Protein 2XJY (pdb70)

Sequence (166 aa):
SLLTCGGCQQNIGDRYFLKAIDQYWHEDCLSCDLCGCRLGEVGRRLYYKLGRKLCRRDYLRLFGQDGLCASCDKRIRAYEMTMRVKDKVYHLECFKCAACQKHFCVGDRYLLINSDIVCEQDIYEWTKINGVPDVMVVGEPTLMGGEFGDEDERLITRLENTQFDA

Solvent-accessible surface area: 11058 Å² total; per-residue (Å²): 160,146,57,83,1,25,47,52,142,122,93,9,56,73,97,106,14,5,68,2,38,144,64,63,5,30,90,82,32,0,28,5,54,78,63,47,37,116,0,11,90,107,80,99,106,1,0,71,77,146,50,94,38,0,12,55,116,5,7,1,117,72,51,18,109,78,18,104,2,32,69,50,102,139,193,0,111,1,60,54,87,0,18,127,3,163,152,91,22,3,31,79,128,27,7,66,0,36,49,65,94,117,87,29,86,92,48,46,116,11,31,46,45,120,38,48,5,0,8,72,152,32,37,164,122,41,75,163,134,94,69,105,84,117,32,45,91,5,32,133,43,65,38,23,5,37,152,76,6,106,159,26,64,95,157,29,63,166,60,102,29,143,157,90,124,144

GO terms:
  GO:0042802 identical protein binding (F, IPI)
  GO:0005515 protein binding (F, IPI)
  GO:0005654 nucleoplasm (C, TAS)
  GO:0003713 transcription coactivator activity (F, IDA)
  GO:0045944 positive regulation of transcription by RNA polymerase II (P, IDA)
  GO:0005667 transcription regulator complex (C, IDA)
  GO:0061629 RNA polymerase II-specific DNA-binding transcription factor binding (F, IPI)
  GO:0001221 transcription coregulator binding (F, IPI)
  GO:0043425 bHLH transcription factor binding (F, IPI)

CATH classification: 2.10.110.10 (+1 more: 2.10.110.10)

Structure (mmCIF, N/CA/C/O backbone):
data_2XJY
#
_entry.id   2XJY
#
_cell.length_a   25.140
_cell.length_b   54.360
_cell.length_c   61.800
_cell.angle_alpha   90.00
_cell.angle_beta   95.45
_cell.angle_gamma   90.00
#
_symmetry.space_group_name_H-M   'P 1 21 1'
#
loop_
_entity.id
_entity.type
_entity.pdbx_description
1 polymer RHOMBOTIN-2
2 polymer 'LIM DOMAIN-BINDING PROTEIN 1'
3 non-polymer 'ZINC ION'
4 water water
#
loop_
_atom_site.group_PDB
_atom_site.id
_atom_site.type_symbol
_atom_site.label_atom_id
_atom_site.label_alt_id
_atom_site.label_comp_id
_atom_site.label_asym_id
_atom_site.label_entity_id
_atom_site.label_seq_id
_atom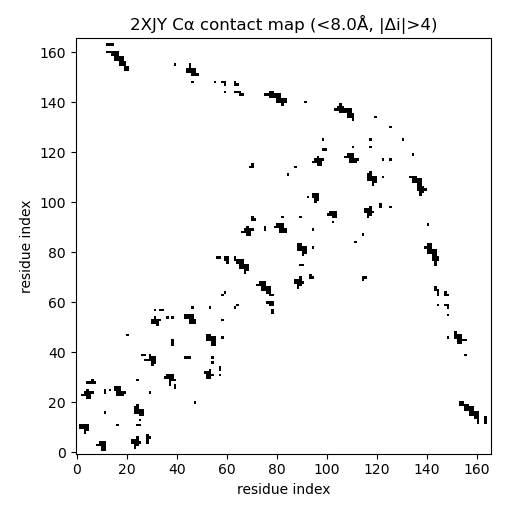_site.pdbx_PDB_ins_code
_atom_site.Cartn_x
_atom_site.Cartn_y
_atom_site.Cartn_z
_atom_site.occupancy
_atom_site.B_iso_or_equiv
_atom_site.auth_seq_id
_atom_site.auth_comp_id
_atom_site.auth_asym_id
_atom_site.auth_atom_id
_atom_site.pdbx_PDB_model_num
ATOM 1 N N . SER A 1 1 ? -6.872 25.676 5.404 1.00 91.39 26 SER A N 1
ATOM 2 C CA . SER A 1 1 ? -7.500 24.793 4.423 1.00 92.61 26 SER A CA 1
ATOM 3 C C . SER A 1 1 ? -6.514 23.739 3.879 1.00 94.69 26 SER A C 1
ATOM 4 O O . SER A 1 1 ? -6.848 22.552 3.843 1.00 94.19 26 SER A O 1
ATOM 7 N N . LEU A 1 2 ? -5.310 24.182 3.460 1.00 90.05 27 LEU A N 1
ATOM 8 C CA . LEU A 1 2 ? -4.239 23.340 2.914 1.00 89.07 27 LEU A CA 1
ATOM 9 C C . LEU A 1 2 ? -3.436 22.709 4.045 1.00 89.59 27 LEU A C 1
ATOM 10 O O . LEU A 1 2 ? -3.207 23.357 5.071 1.00 88.16 27 LEU A O 1
ATOM 15 N N . LEU A 1 3 ? -3.014 21.446 3.865 1.00 84.47 28 LEU A N 1
ATOM 16 C CA . LEU A 1 3 ? -2.274 20.724 4.899 1.00 81.94 28 LEU A CA 1
ATOM 17 C C . LEU A 1 3 ? -0.834 20.386 4.512 1.00 84.22 28 LEU A C 1
ATOM 18 O O . LEU A 1 3 ? -0.554 20.071 3.352 1.00 84.68 28 LEU A O 1
ATOM 23 N N . THR A 1 4 ? 0.078 20.465 5.499 1.00 78.52 29 THR A N 1
ATOM 24 C CA . THR A 1 4 ? 1.509 20.207 5.324 1.00 77.42 29 THR A CA 1
ATOM 25 C C . THR A 1 4 ? 1.957 18.835 5.820 1.00 78.09 29 THR A C 1
ATOM 26 O O . THR A 1 4 ? 1.618 18.422 6.934 1.00 75.56 29 THR A O 1
ATOM 30 N N . CYS A 1 5 ? 2.744 18.143 4.986 1.00 74.59 30 CYS A N 1
ATOM 31 C CA . CYS A 1 5 ? 3.316 16.839 5.301 1.00 73.08 30 CYS A CA 1
ATOM 32 C C . CYS A 1 5 ? 4.472 16.999 6.289 1.00 74.51 30 CYS A C 1
ATOM 33 O O . CYS A 1 5 ? 5.313 17.881 6.109 1.00 74.95 30 CYS A O 1
ATOM 36 N N . GLY A 1 6 ? 4.501 16.149 7.312 1.00 68.87 31 GLY A N 1
ATOM 37 C CA . GLY A 1 6 ? 5.530 16.175 8.349 1.00 67.66 31 GLY A CA 1
ATOM 38 C C . GLY A 1 6 ? 6.764 15.333 8.076 1.00 70.94 31 GLY A C 1
ATOM 39 O O . GLY A 1 6 ? 7.566 15.108 8.986 1.00 69.04 31 GLY A O 1
ATOM 40 N N . GLY A 1 7 ? 6.913 14.871 6.834 1.00 68.88 32 GLY A N 1
ATOM 41 C CA . GLY A 1 7 ? 8.032 14.037 6.412 1.00 69.41 32 GLY A CA 1
ATOM 42 C C . GLY A 1 7 ? 8.801 14.540 5.206 1.00 76.79 32 GLY A C 1
ATOM 43 O O . GLY A 1 7 ? 9.959 14.152 5.008 1.00 77.26 32 GLY A O 1
ATOM 44 N N . CYS A 1 8 ? 8.158 15.384 4.376 1.00 75.17 33 CYS A N 1
ATOM 45 C CA . CYS A 1 8 ? 8.759 15.952 3.167 1.00 77.15 33 CYS A CA 1
ATOM 46 C C . CYS A 1 8 ? 8.652 17.478 3.147 1.00 82.42 33 CYS A C 1
ATOM 47 O O . CYS A 1 8 ? 9.279 18.122 2.305 1.00 84.12 33 CYS A O 1
ATOM 50 N N . GLN A 1 9 ? 7.838 18.049 4.060 1.00 77.76 34 GLN A N 1
ATOM 51 C CA . GLN A 1 9 ? 7.593 19.491 4.213 1.00 77.82 34 GLN A CA 1
ATOM 52 C C . GLN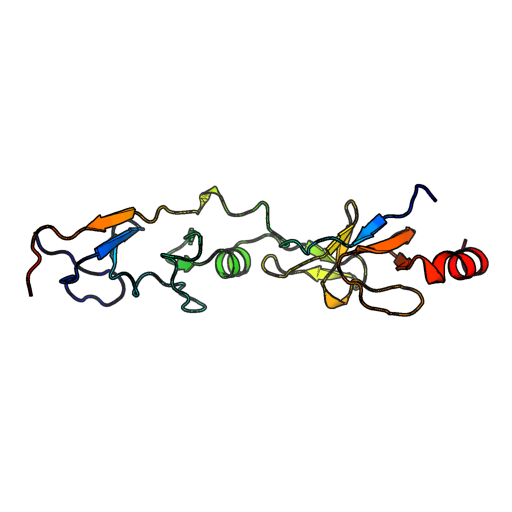 A 1 9 ? 6.886 20.161 3.006 1.00 82.94 34 GLN A C 1
ATOM 53 O O . GLN A 1 9 ? 6.861 21.394 2.906 1.00 83.13 34 GLN A O 1
ATOM 59 N N . GLN A 1 10 ? 6.269 19.343 2.125 1.00 79.82 35 GLN A N 1
ATOM 60 C CA . GLN A 1 10 ? 5.527 19.804 0.944 1.00 81.34 35 GLN A CA 1
ATOM 61 C C . GLN A 1 10 ? 4.012 19.704 1.173 1.00 84.59 35 GLN A C 1
ATOM 62 O O . GLN A 1 10 ? 3.557 18.831 1.924 1.00 83.09 35 GLN A O 1
ATOM 68 N N . ASN A 1 11 ? 3.237 20.593 0.514 1.00 81.74 36 ASN A N 1
ATOM 69 C CA . ASN A 1 11 ? 1.773 20.638 0.606 1.00 81.45 36 ASN A CA 1
ATOM 70 C C . ASN A 1 11 ? 1.121 19.410 -0.023 1.00 84.20 36 ASN A C 1
ATOM 71 O O . ASN A 1 11 ? 1.524 18.979 -1.107 1.00 85.19 36 ASN A O 1
ATOM 76 N N . ILE A 1 12 ? 0.115 18.849 0.670 1.00 78.66 37 ILE A N 1
ATOM 77 C CA . ILE A 1 12 ? -0.619 17.672 0.207 1.00 78.91 37 ILE A CA 1
ATOM 78 C C . ILE A 1 12 ? -1.691 18.082 -0.806 1.00 84.44 37 ILE A C 1
ATOM 79 O O . ILE A 1 12 ? -2.633 18.806 -0.470 1.00 83.98 37 ILE A O 1
ATOM 84 N N . GLY A 1 13 ? -1.508 17.621 -2.037 1.00 82.73 38 GLY A N 1
ATOM 85 C CA . GLY A 1 13 ? -2.419 17.865 -3.147 1.00 85.52 38 GLY A CA 1
ATOM 86 C C . GLY A 1 13 ? -3.019 16.589 -3.703 1.00 90.78 38 GLY A C 1
ATOM 87 O O . GLY A 1 13 ? -3.822 16.644 -4.636 1.00 93.58 38 GLY A O 1
ATOM 88 N N . ASP A 1 14 ? -2.638 15.430 -3.123 1.00 85.19 39 ASP A N 1
ATOM 89 C CA . ASP A 1 14 ? -3.102 14.099 -3.523 1.00 86.22 39 ASP A CA 1
ATOM 90 C C . ASP A 1 14 ? -4.568 13.843 -3.155 1.00 90.16 39 ASP A C 1
ATOM 91 O O . ASP A 1 14 ? -5.175 14.636 -2.430 1.00 88.81 39 ASP A O 1
ATOM 96 N N . ARG A 1 15 ? -5.126 12.721 -3.654 1.00 88.00 40 ARG A N 1
ATOM 97 C CA . ARG A 1 15 ? -6.498 12.274 -3.404 1.00 88.83 40 ARG A CA 1
ATOM 98 C C . ARG A 1 15 ? -6.644 11.737 -1.967 1.00 88.70 40 ARG A C 1
ATOM 99 O O . ARG A 1 15 ? -7.519 12.201 -1.233 1.00 87.92 40 ARG A O 1
ATOM 107 N N . TYR A 1 16 ? -5.788 10.767 -1.578 1.00 82.65 41 TYR A N 1
ATOM 108 C CA . TYR A 1 16 ? -5.795 10.144 -0.248 1.00 79.22 41 TYR A CA 1
ATOM 109 C C . TYR A 1 16 ? -4.516 10.407 0.533 1.00 77.35 41 TYR A C 1
ATOM 110 O O . TYR A 1 16 ? -3.418 10.210 0.011 1.00 76.82 41 TYR A O 1
ATOM 119 N N . PHE A 1 17 ? -4.675 10.860 1.787 1.00 69.64 42 PHE A N 1
ATOM 120 C CA . PHE A 1 17 ? -3.593 11.178 2.725 1.00 65.34 42 PHE A CA 1
ATOM 121 C C . PHE A 1 17 ? -3.877 10.563 4.113 1.00 65.04 42 PHE A C 1
ATOM 122 O O . PHE A 1 17 ? -4.952 9.981 4.312 1.00 66.02 42 PHE A O 1
ATOM 130 N N . LEU A 1 18 ? -2.919 10.679 5.056 1.00 56.80 43 LEU A N 1
ATOM 131 C CA . LEU A 1 18 ? -3.029 10.090 6.400 1.00 54.29 43 LEU A CA 1
ATOM 132 C C . LEU A 1 18 ? -2.951 11.111 7.540 1.00 54.61 43 LEU A C 1
ATOM 133 O O . LEU A 1 18 ? -2.533 12.244 7.325 1.00 53.67 43 LEU A O 1
ATOM 138 N N . LYS A 1 19 ? -3.313 10.674 8.766 1.00 49.33 44 LYS A N 1
ATOM 139 C CA . LYS A 1 19 ? -3.246 11.467 9.988 1.00 47.89 44 LYS A CA 1
ATOM 140 C C . LYS A 1 19 ? -2.685 10.596 11.106 1.00 50.55 44 LYS A C 1
ATOM 141 O O . LYS A 1 19 ? -3.340 9.644 11.536 1.00 50.07 44 LYS A O 1
ATOM 147 N N . ALA A 1 20 ? -1.443 10.904 11.541 1.00 46.13 45 ALA A N 1
ATOM 148 C CA . ALA A 1 20 ? -0.718 10.186 12.596 1.00 44.14 45 ALA A CA 1
ATOM 149 C C . ALA A 1 20 ? 0.228 11.142 13.295 1.00 48.31 45 ALA A C 1
ATOM 150 O O . ALA A 1 20 ? 0.716 12.077 12.662 1.00 48.49 45 ALA A O 1
ATOM 152 N N . ILE A 1 21 ? 0.508 10.894 14.589 1.00 45.49 46 ILE A N 1
ATOM 153 C CA . ILE A 1 21 ? 1.411 11.681 15.455 1.00 45.69 46 ILE A CA 1
ATOM 154 C C . ILE A 1 21 ? 1.122 13.189 15.374 1.00 50.11 46 ILE A C 1
ATOM 155 O O . ILE A 1 21 ? 2.026 13.979 15.092 1.00 49.57 46 ILE A O 1
ATOM 160 N N . ASP A 1 22 ? -0.166 13.567 15.558 1.00 47.92 47 ASP A N 1
ATOM 161 C CA . ASP A 1 22 ? -0.695 14.939 15.492 1.00 48.37 47 ASP A CA 1
ATOM 162 C C . ASP A 1 22 ? -0.289 15.667 14.187 1.00 52.49 47 ASP A C 1
ATOM 163 O O . ASP A 1 22 ? -0.132 16.894 14.176 1.00 51.85 47 ASP A O 1
ATOM 168 N N . GLN A 1 23 ? -0.105 14.895 13.090 1.00 49.13 48 GLN A N 1
ATOM 169 C CA . GLN A 1 23 ? 0.343 15.414 11.791 1.00 49.34 48 GLN A CA 1
ATOM 170 C C . GLN A 1 23 ? -0.343 14.770 10.597 1.00 53.90 48 GLN A C 1
ATOM 171 O O . GLN A 1 23 ? -0.929 13.698 10.717 1.00 54.19 48 GLN A O 1
ATOM 177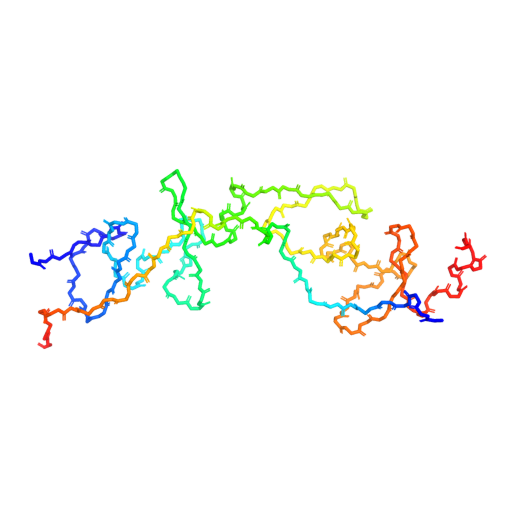 N N . TYR A 1 24 ? -0.208 15.411 9.430 1.00 51.22 49 TYR A N 1
ATOM 178 C CA . TYR A 1 24 ? -0.730 14.942 8.149 1.00 52.27 49 TYR A CA 1
ATOM 179 C C . TYR A 1 24 ? 0.438 14.417 7.337 1.00 55.42 49 TYR A C 1
ATOM 180 O O . TYR A 1 24 ? 1.541 14.953 7.447 1.00 53.86 49 TYR A O 1
ATOM 189 N N . TRP A 1 25 ? 0.225 13.325 6.586 1.00 52.44 50 TRP A N 1
ATOM 190 C CA . TRP A 1 25 ? 1.296 12.693 5.818 1.00 52.35 50 TRP A CA 1
ATOM 191 C C . TRP A 1 25 ? 0.842 12.260 4.440 1.00 62.19 50 TRP A C 1
ATOM 192 O O . TRP A 1 25 ? -0.280 11.769 4.283 1.00 62.83 50 TRP A O 1
ATOM 203 N N . HIS A 1 26 ? 1.749 12.374 3.448 1.00 62.56 51 HIS A N 1
ATOM 204 C CA . HIS A 1 26 ? 1.540 11.832 2.109 1.00 65.55 51 HIS A CA 1
ATOM 205 C C . HIS A 1 26 ? 1.672 10.322 2.375 1.00 70.42 51 HIS A C 1
ATOM 206 O O . HIS A 1 26 ? 2.520 9.936 3.186 1.00 67.81 51 HIS A O 1
ATOM 213 N N . GLU A 1 27 ? 0.821 9.484 1.750 1.00 70.67 52 GLU A N 1
ATOM 214 C CA . GLU A 1 27 ? 0.784 8.022 1.936 1.00 71.02 52 GLU A CA 1
ATOM 215 C C . GLU A 1 27 ? 2.153 7.332 2.010 1.00 75.39 52 GLU A C 1
ATOM 216 O O . GLU A 1 27 ? 2.271 6.287 2.655 1.00 74.24 52 GLU A O 1
ATOM 222 N N . ASP A 1 28 ? 3.177 7.921 1.361 1.00 72.81 53 ASP A N 1
ATOM 223 C CA . ASP A 1 28 ? 4.532 7.375 1.297 1.00 72.14 53 ASP A CA 1
ATOM 224 C C . ASP A 1 28 ? 5.510 7.932 2.345 1.00 72.87 53 ASP A C 1
ATOM 225 O O . ASP A 1 28 ? 6.477 7.242 2.685 1.00 72.13 53 ASP A O 1
ATOM 230 N N . CYS A 1 29 ? 5.268 9.158 2.851 1.00 67.30 54 CYS A N 1
ATOM 231 C CA . CYS A 1 29 ? 6.143 9.820 3.830 1.00 65.05 54 CYS A CA 1
ATOM 232 C C . CYS A 1 29 ? 6.092 9.280 5.272 1.00 64.93 54 CYS A C 1
ATOM 233 O O . CYS A 1 29 ? 6.995 9.569 6.059 1.00 63.75 54 CYS A O 1
ATOM 236 N N . LEU A 1 30 ? 5.058 8.504 5.619 1.00 59.51 55 LEU A N 1
ATOM 237 C CA . LEU A 1 30 ? 4.943 7.918 6.950 1.00 56.87 55 LEU A CA 1
ATOM 238 C C . LEU A 1 30 ? 5.729 6.593 6.962 1.00 60.34 55 LEU A C 1
ATOM 239 O O . LEU A 1 30 ? 5.173 5.516 6.703 1.00 60.36 55 LEU A O 1
ATOM 244 N N . SER A 1 31 ? 7.045 6.700 7.225 1.00 55.54 56 SER A N 1
ATOM 245 C CA . SER A 1 31 ? 7.969 5.565 7.253 1.00 54.57 56 SER A CA 1
ATOM 246 C C . SER A 1 31 ? 8.767 5.456 8.563 1.00 55.17 56 SER A C 1
ATOM 247 O O . SER A 1 31 ? 8.824 6.414 9.333 1.00 55.06 56 SER A O 1
ATOM 250 N N . CYS A 1 32 ? 9.374 4.282 8.814 1.00 48.69 57 CYS A N 1
ATOM 251 C CA . CYS A 1 32 ? 10.216 4.045 9.987 1.00 46.75 57 CYS A CA 1
ATOM 252 C C . CYS A 1 32 ? 11.515 4.860 9.822 1.00 51.70 57 CYS A C 1
ATOM 253 O O . CYS A 1 32 ? 12.051 4.940 8.715 1.00 52.91 57 CYS A O 1
ATOM 256 N N . ASP A 1 33 ? 11.994 5.493 10.904 1.00 47.48 58 ASP A N 1
ATOM 257 C CA . ASP A 1 33 ? 13.211 6.317 10.869 1.00 47.90 58 ASP A CA 1
ATOM 258 C C . ASP A 1 33 ? 14.505 5.510 10.701 1.00 52.40 58 ASP A C 1
ATOM 259 O O . ASP A 1 33 ? 15.524 6.081 10.300 1.00 53.10 58 ASP A O 1
ATOM 264 N N . LEU A 1 34 ? 14.471 4.194 11.006 1.00 48.43 59 LEU A N 1
ATOM 265 C CA . LEU A 1 34 ? 15.654 3.329 10.938 1.00 48.72 59 LEU A CA 1
ATOM 266 C C . LEU A 1 34 ? 15.784 2.489 9.671 1.00 53.78 59 LEU A C 1
ATOM 267 O O . LEU A 1 34 ? 16.888 2.387 9.127 1.00 54.00 59 LEU A O 1
ATOM 272 N N . CYS A 1 35 ? 14.684 1.857 9.225 1.00 51.22 60 CYS A N 1
ATOM 273 C CA . CYS A 1 35 ? 14.711 1.006 8.038 1.00 52.71 60 CYS A CA 1
ATOM 274 C C . CYS A 1 35 ? 14.148 1.673 6.802 1.00 60.96 60 CYS A C 1
ATOM 275 O O . CYS A 1 35 ? 14.620 1.396 5.700 1.00 63.23 60 CYS A O 1
ATOM 278 N N . GLY A 1 36 ? 13.157 2.540 6.989 1.00 58.06 61 GLY A N 1
ATOM 279 C CA . GLY A 1 36 ? 12.535 3.275 5.895 1.00 59.52 61 GLY A CA 1
ATOM 280 C C . GLY A 1 36 ? 11.286 2.641 5.326 1.00 64.97 61 GLY A C 1
ATOM 281 O O . GLY A 1 36 ? 10.770 3.117 4.310 1.00 66.65 61 GLY A O 1
ATOM 282 N N . CYS A 1 37 ? 10.774 1.585 5.978 1.00 61.01 62 CYS A N 1
ATOM 283 C CA . CYS A 1 37 ? 9.565 0.906 5.521 1.00 62.00 62 CYS A CA 1
ATOM 284 C C . CYS A 1 37 ? 8.322 1.755 5.751 1.00 65.83 62 CYS A C 1
ATOM 285 O O . CYS A 1 37 ? 8.227 2.434 6.771 1.00 64.68 62 CYS A O 1
ATOM 288 N N . ARG A 1 38 ? 7.383 1.724 4.789 1.00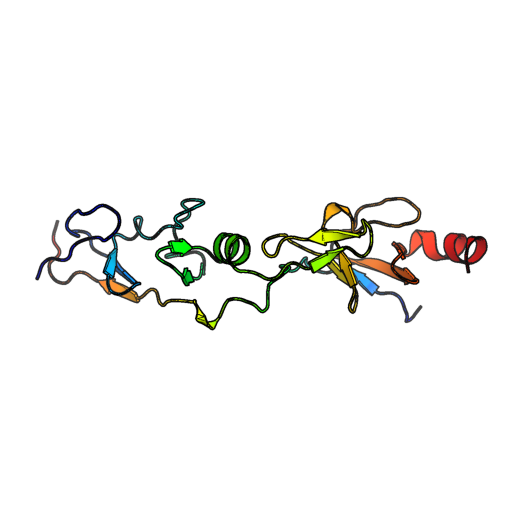 63.45 63 ARG A N 1
ATOM 289 C CA . ARG A 1 38 ? 6.112 2.445 4.846 1.00 63.08 63 ARG A CA 1
ATOM 290 C C . ARG A 1 38 ? 5.207 1.779 5.880 1.00 66.06 63 ARG A C 1
ATOM 291 O O . ARG A 1 38 ? 5.070 0.553 5.877 1.00 65.44 63 ARG A O 1
ATOM 299 N N . LEU A 1 39 ? 4.617 2.579 6.780 1.00 62.79 64 LEU A N 1
ATOM 300 C CA . LEU A 1 39 ? 3.774 2.080 7.875 1.00 62.17 64 LEU A CA 1
ATOM 301 C C . LEU A 1 39 ? 2.245 2.056 7.647 1.00 68.45 64 LEU A C 1
ATOM 302 O O . LEU A 1 39 ? 1.520 1.418 8.416 1.00 67.01 64 LEU A O 1
ATOM 307 N N . GLY A 1 40 ? 1.780 2.716 6.592 1.00 68.86 65 GLY A N 1
ATOM 308 C CA . GLY A 1 40 ? 0.359 2.805 6.259 1.00 71.25 65 GLY A CA 1
ATOM 309 C C . GLY A 1 40 ? -0.365 1.513 5.915 1.00 78.35 65 GLY A C 1
ATOM 310 O O . GLY A 1 40 ? -1.568 1.408 6.167 1.00 79.41 65 GLY A O 1
ATOM 311 N N . GLU A 1 41 ? 0.345 0.525 5.333 1.00 76.18 66 GLU A N 1
ATOM 312 C CA . GLU A 1 41 ? -0.248 -0.743 4.876 1.00 77.79 66 GLU A CA 1
ATOM 313 C C . GLU A 1 41 ? 0.449 -2.026 5.371 1.00 80.79 66 GLU A C 1
ATOM 314 O O . GLU A 1 41 ? 1.464 -1.947 6.071 1.00 78.38 66 GLU A O 1
ATOM 320 N N . VAL A 1 42 ? -0.086 -3.185 4.991 1.00 78.92 67 VAL A N 1
ATOM 321 C CA . VAL A 1 42 ? 0.486 -4.470 5.394 1.00 78.04 67 VAL A CA 1
ATOM 322 C C . VAL A 1 42 ? 0.217 -4.790 6.863 1.00 80.11 67 VAL A C 1
ATOM 323 O O . VAL A 1 42 ? 0.905 -5.613 7.468 1.00 78.50 67 VAL A O 1
ATOM 327 N N . GLY A 1 43 ? -0.786 -4.128 7.429 1.00 76.81 68 GLY A N 1
ATOM 328 C CA . GLY A 1 43 ? -1.139 -4.284 8.835 1.00 75.20 68 GLY A CA 1
ATOM 329 C C . GLY A 1 43 ? 0.056 -4.010 9.725 1.00 75.69 68 GLY A C 1
ATOM 330 O O . GLY A 1 43 ? 0.262 -4.710 10.721 1.00 74.05 68 GLY A O 1
ATOM 331 N N . ARG A 1 44 ? 0.878 -3.006 9.327 1.00 70.75 69 ARG A N 1
ATOM 332 C CA . ARG A 1 44 ? 2.092 -2.574 10.023 1.00 68.11 69 ARG A CA 1
ATOM 333 C C . ARG A 1 44 ? 1.735 -1.488 11.029 1.00 68.75 69 ARG A C 1
ATOM 334 O O . ARG A 1 44 ? 1.263 -0.414 10.642 1.00 69.40 69 ARG A O 1
ATOM 342 N N . ARG A 1 45 ? 1.928 -1.787 12.322 1.00 61.56 70 ARG A N 1
ATOM 343 C CA . ARG A 1 45 ? 1.627 -0.879 13.433 1.00 59.93 70 ARG A CA 1
ATOM 344 C C . ARG A 1 45 ? 2.628 0.273 13.485 1.00 58.50 70 ARG A C 1
ATOM 345 O O . ARG A 1 45 ? 3.779 0.103 13.068 1.00 57.15 70 ARG A O 1
ATOM 353 N N . LEU A 1 46 ? 2.197 1.440 14.011 1.00 52.23 71 LEU A N 1
ATOM 354 C CA . LEU A 1 46 ? 3.067 2.609 14.197 1.00 49.85 71 LEU A CA 1
ATOM 355 C C . LEU A 1 46 ? 3.418 2.756 15.676 1.00 49.14 71 LEU A C 1
ATOM 356 O O . LEU A 1 46 ? 2.528 2.742 16.526 1.00 48.60 71 LEU A O 1
ATOM 361 N N . TYR A 1 47 ? 4.718 2.891 15.974 1.00 42.87 72 TYR A N 1
ATOM 362 C CA . TYR A 1 47 ? 5.207 3.107 17.333 1.00 41.63 72 TYR A CA 1
ATOM 363 C C . TYR A 1 47 ? 5.897 4.465 17.453 1.00 43.78 72 TYR A C 1
ATOM 364 O O . TYR A 1 47 ? 6.600 4.882 16.531 1.00 42.01 72 TYR A O 1
ATOM 373 N N . TYR A 1 48 ? 5.645 5.173 18.562 1.00 40.43 73 TYR A N 1
ATOM 374 C CA . TYR A 1 48 ? 6.256 6.471 18.842 1.00 40.30 73 TYR A CA 1
ATOM 375 C C . TYR A 1 48 ? 6.795 6.499 20.259 1.00 43.52 73 TYR A C 1
ATOM 376 O O . TYR A 1 48 ? 6.065 6.186 21.206 1.00 43.58 73 TYR A O 1
ATOM 385 N N . LYS A 1 49 ? 8.075 6.895 20.396 1.00 39.19 74 LYS A N 1
ATOM 386 C CA . LYS A 1 49 ? 8.773 7.078 21.668 1.00 39.54 74 LYS A CA 1
ATOM 387 C C . LYS A 1 49 ? 10.035 7.904 21.462 1.00 43.64 74 LYS A C 1
ATOM 388 O O . LYS A 1 49 ? 10.843 7.586 20.583 1.00 43.26 74 LYS A O 1
ATOM 394 N N . LEU A 1 50 ? 10.182 8.982 22.261 1.00 40.28 75 LEU A N 1
ATOM 395 C CA . LEU A 1 50 ? 11.320 9.909 22.257 1.00 40.79 75 LEU A CA 1
ATOM 396 C C . LEU A 1 50 ? 11.687 10.450 20.864 1.00 44.04 75 LEU A C 1
ATOM 397 O O . LEU A 1 50 ? 12.830 10.327 20.423 1.00 45.20 75 LEU A O 1
ATOM 402 N N . GLY A 1 51 ? 10.704 11.028 20.187 1.00 40.15 76 GLY A N 1
ATOM 403 C CA . GLY A 1 51 ? 10.876 11.642 18.874 1.00 39.34 76 GLY A CA 1
ATOM 404 C C . GLY A 1 51 ? 10.982 10.725 17.671 1.00 41.76 76 GLY A C 1
ATOM 405 O O . GLY A 1 51 ? 10.985 11.219 16.538 1.00 39.71 76 GLY A O 1
ATOM 406 N N . ARG A 1 52 ? 11.081 9.390 17.890 1.00 39.12 77 ARG A N 1
ATOM 407 C CA . ARG A 1 52 ? 11.188 8.435 16.785 1.00 38.56 77 ARG A CA 1
ATOM 408 C C . ARG A 1 52 ? 9.865 7.756 16.429 1.00 42.57 77 ARG A C 1
ATOM 409 O O . ARG A 1 52 ? 9.127 7.299 17.307 1.00 41.72 77 ARG A O 1
ATOM 417 N N . LYS A 1 53 ? 9.581 7.696 15.124 1.00 39.50 78 LYS A N 1
ATOM 418 C CA . LYS A 1 53 ? 8.445 6.980 14.559 1.00 38.75 78 LYS A CA 1
ATOM 419 C C . LYS A 1 53 ? 9.037 5.672 14.029 1.00 43.09 78 LYS A C 1
ATOM 420 O O . LYS A 1 53 ? 9.932 5.684 13.179 1.00 43.34 78 LYS A O 1
ATOM 426 N N . LEU A 1 54 ? 8.644 4.554 14.646 1.00 39.68 79 LEU A N 1
ATOM 427 C CA . LEU A 1 54 ? 9.237 3.250 14.358 1.00 39.32 79 LEU A CA 1
ATOM 428 C C . LEU A 1 54 ? 8.235 2.143 14.060 1.00 43.47 79 LEU A C 1
ATOM 429 O O . LEU A 1 54 ? 7.106 2.174 14.552 1.00 42.52 79 LEU A O 1
ATOM 434 N N . CYS A 1 55 ? 8.698 1.111 13.320 1.00 40.88 80 CYS A N 1
ATOM 435 C CA . CYS A 1 55 ? 7.939 -0.110 13.039 1.00 40.74 80 CYS A CA 1
ATOM 436 C C . CYS A 1 55 ? 8.050 -0.990 14.299 1.00 45.49 80 CYS A C 1
ATOM 437 O O . CYS A 1 55 ? 8.817 -0.637 15.203 1.00 44.55 80 CYS A O 1
ATOM 440 N N . ARG A 1 56 ? 7.316 -2.130 14.362 1.00 43.24 81 ARG A N 1
ATOM 441 C CA . ARG A 1 56 ? 7.378 -3.040 15.516 1.00 42.82 81 ARG A CA 1
ATOM 442 C C . ARG A 1 56 ? 8.801 -3.534 15.770 1.00 46.26 81 ARG A C 1
ATOM 443 O O . ARG A 1 56 ? 9.256 -3.480 16.911 1.00 47.01 81 ARG A O 1
ATOM 451 N N . ARG A 1 57 ? 9.517 -3.956 14.708 1.00 41.73 82 ARG A N 1
ATOM 452 C CA . ARG A 1 57 ? 10.880 -4.479 14.801 1.00 40.67 82 ARG A CA 1
ATOM 453 C C . ARG A 1 57 ? 11.855 -3.459 15.387 1.00 44.43 82 ARG A C 1
ATOM 454 O O . ARG A 1 57 ? 12.488 -3.740 16.403 1.00 44.96 82 ARG A O 1
ATOM 462 N N . ASP A 1 58 ? 11.950 -2.271 14.776 1.00 40.27 83 ASP A N 1
ATOM 463 C CA . ASP A 1 58 ? 12.857 -1.228 15.245 1.00 40.13 83 ASP A CA 1
ATOM 464 C C . ASP A 1 58 ? 12.511 -0.586 16.597 1.00 41.90 83 ASP A C 1
ATOM 465 O O . ASP A 1 58 ? 13.406 -0.060 17.265 1.00 41.85 83 ASP A O 1
ATOM 470 N N . TYR A 1 59 ? 11.236 -0.704 17.032 1.00 36.87 84 TYR A N 1
ATOM 471 C CA . TYR A 1 59 ? 10.788 -0.240 18.342 1.00 36.19 84 TYR A CA 1
ATOM 472 C C . TYR A 1 59 ? 11.359 -1.198 19.417 1.00 41.92 84 TYR A C 1
ATOM 473 O O . TYR A 1 59 ? 11.906 -0.738 20.417 1.00 42.48 84 TYR A O 1
ATOM 482 N N . LEU A 1 60 ? 11.224 -2.522 19.202 1.00 39.73 85 LEU A N 1
ATOM 483 C CA . LEU A 1 60 ? 11.718 -3.557 20.123 1.00 40.81 85 LEU A CA 1
ATOM 484 C C . LEU A 1 60 ? 13.255 -3.562 20.207 1.00 43.38 85 LEU A C 1
ATOM 485 O O . LEU A 1 60 ? 13.810 -3.858 21.262 1.00 42.85 85 LEU A O 1
ATOM 490 N N . ARG A 1 61 ? 13.922 -3.166 19.107 1.00 38.85 86 ARG A N 1
ATOM 491 C CA . ARG A 1 61 ? 15.369 -3.007 18.985 1.00 38.39 86 ARG A CA 1
ATOM 492 C C . ARG A 1 61 ? 15.870 -1.922 19.951 1.00 43.79 86 ARG A C 1
ATOM 493 O O . ARG A 1 61 ? 16.872 -2.106 20.630 1.00 44.48 86 ARG A O 1
ATOM 501 N N . LEU A 1 62 ? 15.155 -0.800 20.007 1.00 42.42 87 LEU A N 1
ATOM 502 C CA . LEU A 1 62 ? 15.475 0.374 20.813 1.00 43.45 87 LEU A CA 1
ATOM 503 C C . LEU A 1 62 ? 14.906 0.348 22.231 1.00 49.43 87 LEU A C 1
ATOM 504 O O . LEU A 1 62 ? 15.477 1.002 23.107 1.00 50.35 87 LEU A O 1
ATOM 509 N N . PHE A 1 63 ? 13.763 -0.349 22.453 1.00 45.73 88 PHE A N 1
ATOM 510 C CA . PHE A 1 63 ? 13.065 -0.323 23.743 1.00 46.73 88 PHE A CA 1
ATOM 511 C C . PHE A 1 63 ? 12.611 -1.651 24.351 1.00 52.95 88 PHE A C 1
ATOM 512 O O . PHE A 1 63 ? 12.092 -1.652 25.470 1.00 53.24 88 PHE A O 1
ATOM 520 N N . GLY A 1 64 ? 12.792 -2.757 23.637 1.00 51.17 89 GLY A N 1
ATOM 521 C CA . GLY A 1 64 ? 12.364 -4.062 24.124 1.00 51.95 89 GLY A CA 1
ATOM 522 C C . GLY A 1 64 ? 13.317 -4.759 25.071 1.00 60.29 89 GLY A C 1
ATOM 523 O O . GLY A 1 64 ? 14.528 -4.525 25.033 1.00 60.67 89 GLY A O 1
ATOM 524 N N . GLN A 1 65 ? 12.761 -5.655 25.906 1.00 60.06 90 GLN A N 1
ATOM 525 C CA . GLN A 1 65 ? 13.483 -6.484 26.880 1.00 61.67 90 GLN A CA 1
ATOM 526 C C . GLN A 1 65 ? 14.153 -7.685 26.204 1.00 64.09 90 GLN A C 1
ATOM 527 O O . GLN A 1 65 ? 13.520 -8.373 25.393 1.00 62.41 90 GLN A O 1
ATOM 533 N N . ASP A 1 66 ? 15.435 -7.928 26.539 1.00 61.11 91 ASP A N 1
ATOM 534 C CA . ASP A 1 66 ? 16.230 -9.041 26.001 1.00 60.15 91 ASP A CA 1
ATOM 535 C C . ASP A 1 66 ? 16.101 -10.334 26.830 1.00 62.94 91 ASP A C 1
ATOM 536 O O . ASP A 1 66 ? 15.929 -10.277 28.053 1.00 64.01 91 ASP A O 1
ATOM 541 N N . GLY A 1 67 ? 16.177 -11.476 26.141 1.00 56.52 92 GLY A N 1
ATOM 542 C CA . GLY A 1 67 ? 16.100 -12.803 26.741 1.00 55.43 92 GLY A CA 1
ATOM 543 C C . GLY A 1 67 ? 17.420 -13.549 26.681 1.00 57.84 92 GLY A C 1
ATOM 544 O O . GLY A 1 67 ? 18.371 -13.073 26.052 1.00 57.23 92 GLY A O 1
ATOM 545 N N . LEU A 1 68 ? 17.491 -14.722 27.352 1.00 52.64 93 LEU A N 1
ATOM 546 C CA . LEU A 1 68 ? 18.686 -15.566 27.391 1.00 51.74 93 LEU A CA 1
ATOM 547 C C . LEU A 1 68 ? 18.438 -16.918 26.715 1.00 52.23 93 LEU A C 1
ATOM 548 O O . LEU A 1 68 ? 17.443 -17.581 27.015 1.00 50.59 93 LEU A O 1
ATOM 553 N N . CYS A 1 69 ? 19.360 -17.326 25.819 1.00 47.85 94 CYS A N 1
ATOM 554 C CA . CYS A 1 69 ? 19.282 -18.594 25.091 1.00 46.54 94 CYS A CA 1
ATOM 555 C C . CYS A 1 69 ? 19.654 -19.789 25.970 1.00 51.12 94 CYS A C 1
ATOM 556 O O . CYS A 1 69 ? 20.646 -19.735 26.705 1.00 52.42 94 CYS A O 1
ATOM 559 N N . ALA A 1 70 ? 18.847 -20.868 25.889 1.00 46.68 95 ALA A N 1
ATOM 560 C CA . ALA A 1 70 ? 19.040 -22.115 26.647 1.00 46.67 95 ALA A CA 1
ATOM 561 C C . ALA A 1 70 ? 20.180 -22.991 26.097 1.00 50.85 95 ALA A C 1
ATOM 562 O O . ALA A 1 70 ? 20.757 -23.777 26.852 1.00 51.44 95 ALA A O 1
ATOM 564 N N . SER A 1 71 ? 20.527 -22.827 24.803 1.00 47.14 96 SER A N 1
ATOM 565 C CA . SER A 1 71 ? 21.608 -23.570 24.151 1.00 47.67 96 SER A CA 1
ATOM 566 C C . SER A 1 71 ? 22.988 -22.886 24.230 1.00 54.76 96 SER A C 1
ATOM 567 O O . SER A 1 71 ? 23.924 -23.491 24.748 1.00 56.55 96 SER A O 1
ATOM 570 N N . CYS A 1 72 ? 23.129 -21.660 23.695 1.00 52.49 97 CYS A N 1
ATOM 571 C CA . CYS A 1 72 ? 24.418 -20.954 23.655 1.00 54.50 97 CYS A CA 1
ATOM 572 C C . CYS A 1 72 ? 24.755 -20.071 24.867 1.00 60.54 97 CYS A C 1
ATOM 573 O O . CYS A 1 72 ? 25.866 -19.532 24.928 1.00 62.13 97 CYS A O 1
ATOM 576 N N . ASP A 1 73 ? 23.810 -19.924 25.823 1.00 57.28 98 ASP A N 1
ATOM 577 C CA . ASP A 1 73 ? 23.935 -19.086 27.028 1.00 59.12 98 ASP A CA 1
ATOM 578 C C . ASP A 1 73 ? 24.216 -17.599 26.703 1.00 63.50 98 ASP A C 1
ATOM 579 O O . ASP A 1 73 ? 24.693 -16.860 27.557 1.00 65.19 98 ASP A O 1
ATOM 584 N N . LYS A 1 74 ? 23.882 -17.168 25.471 1.00 58.90 99 LYS A N 1
ATOM 585 C CA . LYS A 1 74 ? 24.054 -15.796 24.985 1.00 59.23 99 LYS A CA 1
ATOM 586 C C . LYS A 1 74 ? 22.715 -15.072 24.843 1.00 62.06 99 LYS A C 1
ATOM 587 O O . LYS A 1 74 ? 21.692 -15.705 24.571 1.00 59.89 99 LYS A O 1
ATOM 593 N N . ARG A 1 75 ? 22.726 -13.748 25.050 1.00 60.37 100 ARG A N 1
ATOM 594 C CA . ARG A 1 75 ? 21.541 -12.888 24.993 1.00 59.99 100 ARG A CA 1
ATOM 595 C C . ARG A 1 75 ? 20.852 -12.861 23.630 1.00 61.96 100 ARG A C 1
ATOM 596 O O . ARG A 1 75 ? 21.521 -12.798 22.595 1.00 61.72 100 ARG A O 1
ATOM 604 N N . ILE A 1 76 ? 19.510 -12.930 23.643 1.00 56.71 101 ILE A N 1
ATOM 605 C CA . ILE A 1 76 ? 18.675 -12.840 22.445 1.00 54.50 101 ILE A CA 1
ATOM 606 C C . ILE A 1 76 ? 18.047 -11.449 22.471 1.00 57.91 101 ILE A C 1
ATOM 607 O O . ILE A 1 76 ? 17.455 -11.057 23.484 1.00 57.88 101 ILE A O 1
ATOM 612 N N . ARG A 1 77 ? 18.203 -10.702 21.366 1.00 53.28 102 ARG A N 1
ATOM 613 C CA . ARG A 1 77 ? 17.686 -9.342 21.219 1.00 51.98 102 ARG A CA 1
ATOM 614 C C . ARG A 1 77 ? 16.180 -9.381 20.985 1.00 53.60 102 ARG A C 1
ATOM 615 O O . ARG A 1 77 ? 15.691 -10.300 20.326 1.00 52.11 102 ARG A O 1
ATOM 623 N N . ALA A 1 78 ? 15.442 -8.413 21.576 1.00 49.51 103 ALA A N 1
ATOM 624 C CA . ALA A 1 78 ? 13.975 -8.311 21.537 1.00 47.98 103 ALA A CA 1
ATOM 625 C C . ALA A 1 78 ? 13.308 -8.383 20.166 1.00 50.74 103 ALA A C 1
ATOM 626 O O . ALA A 1 78 ? 12.161 -8.823 20.081 1.00 50.78 103 ALA A O 1
ATOM 628 N N . TYR A 1 79 ? 14.006 -7.961 19.105 1.00 47.17 104 TYR A N 1
ATOM 629 C CA . TYR A 1 79 ? 13.477 -7.973 17.737 1.00 46.90 104 TYR A CA 1
ATOM 630 C C . TYR A 1 79 ? 13.700 -9.316 17.024 1.00 51.60 104 TYR A C 1
ATOM 631 O O . TYR A 1 79 ? 13.038 -9.582 16.019 1.00 51.38 104 TYR A O 1
ATOM 640 N N . GLU A 1 80 ? 14.675 -10.123 17.505 1.00 48.73 105 GLU A N 1
ATOM 641 C CA . GLU A 1 80 ? 15.035 -11.428 16.934 1.00 48.41 105 GLU A CA 1
ATOM 642 C C . GLU A 1 80 ? 13.920 -12.464 17.056 1.00 50.89 105 GLU A C 1
ATOM 643 O O . GLU A 1 80 ? 13.206 -12.491 18.065 1.00 48.56 105 GLU A O 1
ATOM 649 N N . MET A 1 81 ? 13.791 -13.327 16.021 1.00 49.40 106 MET A N 1
ATOM 650 C CA . MET A 1 81 ? 12.832 -14.442 15.998 1.00 49.71 106 MET A CA 1
ATOM 651 C C . MET A 1 81 ? 13.388 -15.575 16.867 1.00 51.75 106 MET A C 1
ATOM 652 O O . MET A 1 81 ? 14.610 -15.764 16.931 1.00 49.81 106 MET A O 1
ATOM 657 N N . THR A 1 82 ? 12.495 -16.279 17.587 1.00 48.27 107 THR A N 1
ATOM 658 C CA . THR A 1 82 ? 12.877 -17.356 18.503 1.00 47.97 107 THR A CA 1
ATOM 659 C C . THR A 1 82 ? 11.954 -18.551 18.433 1.00 51.51 107 THR A C 1
ATOM 660 O O . THR A 1 82 ? 10.827 -18.459 17.943 1.00 51.63 107 THR A O 1
ATOM 664 N N . MET A 1 83 ? 12.441 -19.675 18.971 1.00 47.22 108 MET A N 1
ATOM 665 C CA . MET A 1 83 ? 11.698 -20.905 19.138 1.00 46.17 108 MET A CA 1
ATOM 666 C C . MET A 1 83 ? 11.569 -21.081 20.646 1.00 49.61 108 MET A C 1
ATOM 667 O O . MET A 1 83 ? 12.570 -21.012 21.366 1.00 48.51 108 MET A O 1
ATOM 672 N N . ARG A 1 84 ? 10.321 -21.189 21.123 1.00 47.63 109 ARG A N 1
ATOM 673 C CA . ARG A 1 84 ? 9.974 -21.318 22.534 1.00 48.47 109 ARG A CA 1
ATOM 674 C C . ARG A 1 84 ? 9.485 -22.737 22.852 1.00 54.55 109 ARG A C 1
ATOM 675 O O . ARG A 1 84 ? 8.530 -23.221 22.236 1.00 55.05 109 ARG A O 1
ATOM 683 N N . VAL A 1 85 ? 10.189 -23.416 23.779 1.00 50.98 110 VAL A N 1
ATOM 684 C CA . VAL A 1 85 ? 9.877 -24.759 24.260 1.00 51.07 110 VAL A CA 1
ATOM 685 C C . VAL A 1 85 ? 9.617 -24.585 25.754 1.00 55.88 110 VAL A C 1
ATOM 686 O O . VAL A 1 85 ? 10.566 -24.352 26.509 1.00 55.74 110 VAL A O 1
ATOM 690 N N . LYS A 1 86 ? 8.335 -24.653 26.171 1.00 53.06 111 LYS A N 1
ATOM 691 C CA . LYS A 1 86 ? 7.886 -24.464 27.563 1.00 54.40 111 LYS A CA 1
ATOM 692 C C . LYS A 1 86 ? 8.318 -23.068 28.079 1.00 58.50 111 LYS A C 1
ATOM 693 O O . LYS A 1 86 ? 7.852 -22.056 27.545 1.00 57.10 111 LYS A O 1
ATOM 699 N N . ASP A 1 87 ? 9.236 -23.014 29.066 1.00 56.38 112 ASP A N 1
ATOM 700 C CA . ASP A 1 87 ? 9.750 -21.754 29.609 1.00 57.07 112 ASP A CA 1
ATOM 701 C C . ASP A 1 87 ? 11.172 -21.451 29.113 1.00 58.24 112 ASP A C 1
ATOM 702 O O . ASP A 1 87 ? 11.787 -20.481 29.556 1.00 58.13 112 ASP A O 1
ATOM 707 N N . LYS A 1 88 ? 11.672 -22.272 28.167 1.00 52.44 113 LYS A N 1
ATOM 708 C CA . LYS A 1 88 ? 12.992 -22.126 27.546 1.00 50.72 113 LYS A CA 1
ATOM 709 C C . LYS A 1 88 ? 12.844 -21.403 26.206 1.00 51.56 113 LYS A C 1
ATOM 710 O O . LYS A 1 88 ? 11.866 -21.610 25.492 1.00 49.85 113 LYS A O 1
ATOM 716 N N . VAL A 1 89 ? 13.811 -20.557 25.873 1.00 48.21 114 VAL A N 1
ATOM 717 C CA . VAL A 1 89 ? 13.809 -19.792 24.630 1.00 47.00 114 VAL A CA 1
ATOM 718 C C . VAL A 1 89 ? 15.170 -19.928 23.934 1.00 49.57 114 VAL A C 1
ATOM 719 O O . VAL A 1 89 ? 16.210 -19.921 24.602 1.00 50.24 114 VAL A O 1
ATOM 723 N N . TYR A 1 90 ? 15.147 -20.128 22.604 1.00 44.28 115 TYR A N 1
ATOM 724 C CA . TYR A 1 90 ? 16.337 -20.372 21.783 1.00 43.64 115 TYR A CA 1
ATOM 725 C C . TYR A 1 90 ? 16.433 -19.428 20.601 1.00 47.23 115 TYR A C 1
ATOM 726 O O . TYR A 1 90 ? 15.412 -19.095 20.006 1.00 47.16 115 TYR A O 1
ATOM 735 N N . HIS A 1 91 ? 17.666 -19.086 20.185 1.00 44.42 116 HIS A N 1
ATOM 736 C CA . HIS A 1 91 ? 17.923 -18.331 18.955 1.00 44.18 116 HIS A CA 1
ATOM 737 C C . HIS A 1 91 ? 17.478 -19.299 17.856 1.00 49.32 116 HIS A C 1
ATOM 738 O O . HIS A 1 91 ? 17.560 -20.517 18.063 1.00 50.23 116 HIS A O 1
ATOM 745 N N . LEU A 1 92 ? 17.041 -18.791 16.702 1.00 45.40 117 LEU A N 1
ATOM 746 C CA . LEU A 1 92 ? 16.596 -19.640 15.597 1.00 44.94 117 LEU A CA 1
ATOM 747 C C . LEU A 1 92 ? 17.658 -20.653 15.156 1.00 49.57 117 LEU A C 1
ATOM 748 O O . LEU A 1 92 ? 17.346 -21.839 15.034 1.00 48.76 117 LEU A O 1
ATOM 753 N N . GLU A 1 93 ? 18.922 -20.211 15.035 1.00 47.72 118 GLU A N 1
ATOM 754 C CA . GLU A 1 93 ? 20.036 -21.080 14.656 1.00 49.10 118 GLU A CA 1
ATOM 755 C C . GLU A 1 93 ? 20.439 -22.106 15.728 1.00 51.51 118 GLU A C 1
ATOM 756 O O . GLU A 1 93 ? 20.986 -23.154 15.374 1.00 52.03 118 GLU A O 1
ATOM 762 N N . CYS A 1 94 ? 20.155 -21.826 17.020 1.00 45.17 119 CYS A N 1
ATOM 763 C CA . CYS A 1 94 ? 20.476 -22.755 18.117 1.00 43.84 119 CYS A CA 1
ATOM 764 C C . CYS A 1 94 ? 19.376 -23.838 18.324 1.00 46.36 119 CYS A C 1
ATOM 765 O O . CYS A 1 94 ? 19.563 -24.752 19.129 1.00 44.97 119 CYS A O 1
ATOM 768 N N . PHE A 1 95 ? 18.238 -23.742 17.594 1.00 43.30 120 PHE A N 1
ATOM 769 C CA . PHE A 1 95 ? 17.145 -24.721 17.720 1.00 42.40 120 PHE A CA 1
ATOM 770 C C . PHE A 1 95 ? 17.384 -25.964 16.842 1.00 44.95 120 PHE A C 1
ATOM 771 O O . PHE A 1 95 ? 16.815 -26.113 15.758 1.00 44.97 120 PHE A O 1
ATOM 779 N N . LYS A 1 96 ? 18.266 -26.835 17.325 1.00 40.37 121 LYS A N 1
ATOM 780 C CA . LYS A 1 96 ? 18.687 -28.046 16.626 1.00 40.64 121 LYS A CA 1
ATOM 781 C C . LYS A 1 96 ? 18.883 -29.270 17.551 1.00 43.21 121 LYS A C 1
ATOM 782 O O . LYS A 1 96 ? 19.023 -29.126 18.770 1.00 43.50 121 LYS A O 1
ATOM 788 N N . CYS A 1 97 ? 18.876 -30.469 16.964 1.00 38.09 122 CYS A N 1
ATOM 789 C CA . CYS A 1 97 ? 19.010 -31.715 17.709 1.00 37.39 122 CYS A CA 1
ATOM 790 C C . CYS A 1 97 ? 20.384 -31.789 18.366 1.00 42.51 122 CYS A C 1
ATOM 791 O O . CYS A 1 97 ? 21.400 -31.587 17.694 1.00 42.47 122 CYS A O 1
ATOM 794 N N . ALA A 1 98 ? 20.407 -31.985 19.705 1.00 39.04 123 ALA A N 1
ATOM 795 C CA . ALA A 1 98 ? 21.648 -32.056 20.492 1.00 38.98 123 ALA A CA 1
ATOM 796 C C . ALA A 1 98 ? 22.501 -33.271 20.090 1.00 43.09 123 ALA A C 1
ATOM 797 O O . ALA A 1 98 ? 23.706 -33.281 20.330 1.00 44.77 123 ALA A O 1
ATOM 799 N N . ALA A 1 99 ? 21.883 -34.249 19.415 1.00 38.24 124 ALA A N 1
ATOM 800 C CA . ALA A 1 99 ? 22.535 -35.461 18.933 1.00 38.96 124 ALA A CA 1
ATOM 801 C C . ALA A 1 99 ? 23.099 -35.342 17.502 1.00 43.79 124 ALA A C 1
ATOM 802 O O . ALA A 1 99 ? 24.312 -35.418 17.334 1.00 44.42 124 ALA A O 1
ATOM 804 N N . CYS A 1 100 ? 22.218 -35.201 16.487 1.00 40.34 125 CYS A N 1
ATOM 805 C CA . CYS A 1 100 ? 22.551 -35.158 15.061 1.00 41.05 125 CYS A CA 1
ATOM 806 C C . CYS A 1 100 ? 22.859 -33.781 14.499 1.00 49.15 125 CYS A C 1
ATOM 807 O O . CYS A 1 100 ? 23.399 -33.694 13.392 1.00 50.99 125 CYS A O 1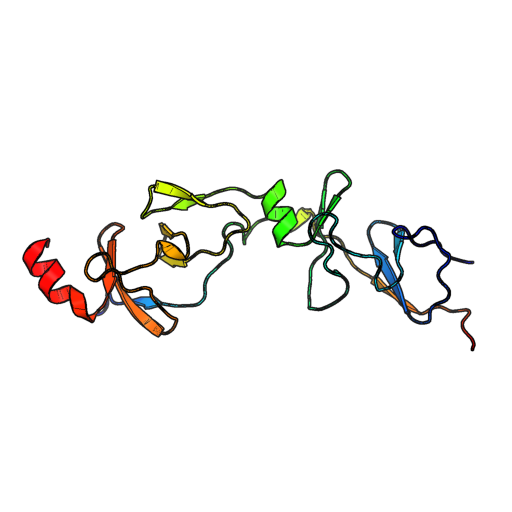
ATOM 810 N N . GLN A 1 101 ? 22.505 -32.708 15.248 1.00 46.85 126 GLN A N 1
ATOM 811 C CA . GLN A 1 101 ? 22.717 -31.289 14.902 1.00 47.07 126 GLN A CA 1
ATOM 812 C C . GLN A 1 101 ? 21.811 -30.788 13.768 1.00 51.34 126 GLN A C 1
ATOM 813 O O . GLN A 1 101 ? 22.047 -29.709 13.210 1.00 50.62 126 GLN A O 1
ATOM 819 N N . LYS A 1 102 ? 20.748 -31.555 13.466 1.00 49.14 127 LYS A N 1
ATOM 820 C CA . LYS A 1 102 ? 19.747 -31.243 12.440 1.00 50.29 127 LYS A CA 1
ATOM 821 C C . LYS A 1 102 ? 18.903 -30.026 12.851 1.00 55.78 127 LYS A C 1
ATOM 822 O O . LYS A 1 102 ? 18.396 -29.984 13.976 1.00 54.30 127 LYS A O 1
ATOM 828 N N . HIS A 1 103 ? 18.726 -29.065 11.930 1.00 54.13 128 HIS A N 1
ATOM 829 C CA . HIS A 1 103 ? 17.871 -27.904 12.178 1.00 53.94 128 HIS A CA 1
ATOM 830 C C . HIS A 1 103 ? 16.429 -28.330 11.936 1.00 57.82 128 HIS A C 1
ATOM 831 O O . HIS A 1 103 ? 16.174 -29.136 11.036 1.00 58.57 128 HIS A O 1
ATOM 838 N N . PHE A 1 104 ? 15.508 -27.841 12.774 1.00 53.63 129 PHE A N 1
ATOM 839 C CA . PHE A 1 104 ? 14.094 -28.194 12.726 1.00 54.06 129 PHE A CA 1
ATOM 840 C C . PHE A 1 104 ? 13.209 -27.301 11.871 1.00 62.92 129 PHE A C 1
ATOM 841 O O . PHE A 1 104 ? 13.502 -26.117 11.674 1.00 63.61 129 PHE A O 1
ATOM 849 N N . CYS A 1 105 ? 12.102 -27.890 11.381 1.00 62.17 130 CYS A N 1
ATOM 850 C CA . CYS A 1 105 ? 11.072 -27.263 10.542 1.00 63.51 130 CYS A CA 1
ATOM 851 C C . CYS A 1 105 ? 9.683 -27.595 11.123 1.00 66.20 130 CYS A C 1
ATOM 852 O O . CYS A 1 105 ? 9.537 -28.611 11.804 1.00 65.28 130 CYS A O 1
ATOM 855 N N . VAL A 1 106 ? 8.670 -26.745 10.849 1.00 62.23 131 VAL A N 1
ATOM 856 C CA . VAL A 1 106 ? 7.284 -26.902 11.320 1.00 61.55 131 VAL A CA 1
ATOM 857 C C . VAL A 1 106 ? 6.777 -28.319 11.015 1.00 64.28 131 VAL A C 1
ATOM 858 O O . VAL A 1 106 ? 6.960 -28.810 9.900 1.00 66.19 131 VAL A O 1
ATOM 862 N N . GLY A 1 107 ? 6.230 -28.982 12.031 1.00 57.58 132 GLY A N 1
ATOM 863 C CA . GLY A 1 107 ? 5.714 -30.342 11.908 1.00 57.10 132 GLY A CA 1
ATOM 864 C C . GLY A 1 107 ? 6.643 -31.431 12.404 1.00 58.53 132 GLY A C 1
ATOM 865 O O . GLY A 1 107 ? 6.209 -32.577 12.551 1.00 59.79 132 GLY A O 1
ATOM 866 N N . ASP A 1 108 ? 7.933 -31.097 12.647 1.00 51.57 133 ASP A N 1
ATOM 867 C CA . ASP A 1 108 ? 8.946 -32.032 13.152 1.00 49.66 133 ASP A CA 1
ATOM 868 C C . ASP A 1 108 ? 8.660 -32.407 14.602 1.00 51.31 133 ASP A C 1
ATOM 869 O O . ASP A 1 108 ? 8.242 -31.560 15.396 1.00 49.92 133 ASP A O 1
ATOM 874 N N . ARG A 1 109 ? 8.907 -33.681 14.939 1.00 47.48 134 ARG A N 1
ATOM 875 C CA . ARG A 1 109 ? 8.705 -34.230 16.274 1.00 46.15 134 ARG A CA 1
ATOM 876 C C . ARG A 1 109 ? 10.021 -34.328 17.052 1.00 49.37 134 ARG A C 1
ATOM 877 O O . ARG A 1 109 ? 11.053 -34.720 16.489 1.00 48.19 134 ARG A O 1
ATOM 885 N N . TYR A 1 110 ? 9.979 -33.922 18.339 1.00 45.92 135 TYR A N 1
ATOM 886 C CA . TYR A 1 110 ? 11.137 -33.878 19.240 1.00 45.36 135 TYR A CA 1
ATOM 887 C C . TYR A 1 110 ? 10.744 -34.066 20.720 1.00 50.24 135 TYR A C 1
ATOM 888 O O . TYR A 1 110 ? 9.569 -33.933 21.076 1.00 50.42 135 TYR A O 1
ATOM 897 N N . LEU A 1 111 ? 11.756 -34.284 21.576 1.00 47.26 136 LEU A N 1
ATOM 898 C CA . LEU A 1 111 ? 11.654 -34.394 23.035 1.00 48.53 136 LEU A CA 1
ATOM 899 C C . LEU A 1 111 ? 12.559 -33.344 23.690 1.00 53.58 136 LEU A C 1
ATOM 900 O O . LEU A 1 111 ? 13.579 -32.958 23.111 1.00 51.57 136 LEU A O 1
ATOM 905 N N . LEU A 1 112 ? 12.216 -32.929 24.916 1.00 53.12 137 LEU A N 1
ATOM 906 C CA . LEU A 1 112 ? 13.010 -31.971 25.676 1.00 54.14 137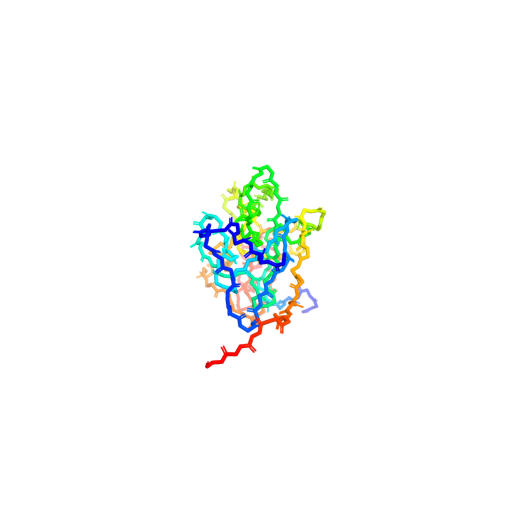 LEU A CA 1
ATOM 907 C C . LEU A 1 112 ? 13.493 -32.608 26.972 1.00 62.42 137 LEU A C 1
ATOM 908 O O . LEU A 1 112 ? 12.694 -32.930 27.855 1.00 63.22 137 LEU A O 1
ATOM 913 N N . ILE A 1 113 ? 14.814 -32.828 27.049 1.00 61.18 138 ILE A N 1
ATOM 914 C CA . ILE A 1 113 ? 15.514 -33.391 28.205 1.00 62.46 138 ILE A CA 1
ATOM 915 C C . ILE A 1 113 ? 16.389 -32.250 28.720 1.00 67.32 138 ILE A C 1
ATOM 916 O O . ILE A 1 113 ? 17.326 -31.839 28.029 1.00 66.28 138 ILE A O 1
ATOM 921 N N . ASN A 1 114 ? 16.074 -31.763 29.913 1.00 65.23 139 ASN A N 1
ATOM 922 C CA . ASN A 1 114 ? 16.784 -30.620 30.413 1.00 66.05 139 ASN A CA 1
ATOM 923 C C . ASN A 1 114 ? 16.508 -29.544 29.387 1.00 67.95 139 ASN A C 1
ATOM 924 O O . ASN A 1 114 ? 15.358 -29.207 29.107 1.00 67.49 139 ASN A O 1
ATOM 929 N N . SER A 1 115 ? 17.580 -29.006 28.833 1.00 62.60 140 SER A N 1
ATOM 930 C CA . SER A 1 115 ? 17.504 -27.928 27.842 1.00 60.58 140 SER A CA 1
ATOM 931 C C . SER A 1 115 ? 17.986 -28.452 26.472 1.00 60.91 140 SER A C 1
ATOM 932 O O . SER A 1 115 ? 18.162 -27.671 25.529 1.00 60.04 140 SER A O 1
ATOM 935 N N . ASP A 1 116 ? 18.175 -29.796 26.377 1.00 54.72 141 ASP A N 1
ATOM 936 C CA . ASP A 1 116 ? 18.602 -30.502 25.172 1.00 52.65 141 ASP A CA 1
ATOM 937 C C . ASP A 1 116 ? 17.397 -30.927 24.347 1.00 55.49 141 ASP A C 1
ATOM 938 O O . ASP A 1 116 ? 16.586 -31.743 24.807 1.00 55.66 141 ASP A O 1
ATOM 943 N N . ILE A 1 117 ? 17.293 -30.386 23.120 1.00 49.67 142 ILE A N 1
ATOM 944 C CA . ILE A 1 117 ? 16.259 -30.754 22.161 1.00 47.81 142 ILE A CA 1
ATOM 945 C C . ILE A 1 117 ? 16.782 -31.966 21.396 1.00 48.73 142 ILE A C 1
ATOM 946 O O . ILE A 1 117 ? 17.840 -31.889 20.772 1.00 49.72 142 ILE A O 1
ATOM 951 N N . VAL A 1 118 ? 16.065 -33.087 21.482 1.00 42.29 143 VAL A N 1
ATOM 952 C CA . VAL A 1 118 ? 16.429 -34.339 20.824 1.00 41.22 143 VAL A CA 1
ATOM 953 C C . VAL A 1 118 ? 15.289 -34.745 19.890 1.00 44.42 143 VAL A C 1
ATOM 954 O O . VAL A 1 118 ? 14.157 -34.897 20.353 1.00 43.60 143 VAL A O 1
ATOM 958 N N . CYS A 1 119 ? 15.595 -34.935 18.582 1.00 41.17 144 CYS A N 1
ATOM 959 C CA . CYS A 1 119 ? 14.625 -35.360 17.565 1.00 41.01 144 CYS A CA 1
ATOM 960 C C . CYS A 1 119 ? 14.121 -36.771 17.865 1.00 45.69 144 CYS A C 1
ATOM 961 O O . CYS A 1 119 ? 14.823 -37.535 18.530 1.00 45.61 144 CYS A O 1
ATOM 964 N N . GLU A 1 120 ? 12.894 -37.102 17.397 1.00 43.12 145 GLU A N 1
ATOM 965 C CA . GLU A 1 120 ? 12.235 -38.398 17.606 1.00 43.08 145 GLU A CA 1
ATOM 966 C C . GLU A 1 120 ? 13.092 -39.602 17.225 1.00 47.00 145 GLU A C 1
ATOM 967 O O . GLU A 1 120 ? 13.197 -40.554 17.996 1.00 47.01 145 GLU A O 1
ATOM 973 N N . GLN A 1 121 ? 13.748 -39.509 16.066 1.00 43.49 146 GLN A N 1
ATOM 974 C CA . GLN A 1 121 ? 14.663 -40.475 15.456 1.00 43.42 146 GLN A CA 1
ATOM 975 C C . GLN A 1 121 ? 15.837 -40.869 16.388 1.00 45.66 146 GLN A C 1
ATOM 976 O O . GLN A 1 121 ? 16.264 -42.019 16.370 1.00 44.80 146 GLN A O 1
ATOM 982 N N . ASP A 1 122 ? 16.357 -39.902 17.177 1.00 41.63 147 ASP A N 1
ATOM 983 C CA . ASP A 1 122 ? 17.515 -40.045 18.066 1.00 40.71 147 ASP A CA 1
ATOM 984 C C . ASP A 1 122 ? 17.240 -40.320 19.548 1.00 45.29 147 ASP A C 1
ATOM 985 O O . ASP A 1 122 ? 18.200 -40.473 20.307 1.00 45.68 147 ASP A O 1
ATOM 990 N N . ILE A 1 123 ? 15.966 -40.370 19.969 1.00 42.88 148 ILE A N 1
ATOM 991 C CA . ILE A 1 123 ? 15.562 -40.608 21.365 1.00 43.13 148 ILE A CA 1
ATOM 992 C C . ILE A 1 123 ? 16.163 -41.887 21.950 1.00 46.98 148 ILE A C 1
ATOM 993 O O . ILE A 1 123 ? 16.709 -41.843 23.051 1.00 47.01 148 ILE A O 1
ATOM 998 N N . TYR A 1 124 ? 16.051 -43.010 21.225 1.00 44.50 149 TYR A N 1
ATOM 999 C CA . TYR A 1 124 ? 16.494 -44.333 21.676 1.00 45.03 149 TYR A CA 1
ATOM 1000 C C . TYR A 1 124 ? 17.954 -44.398 22.071 1.00 49.78 149 TYR A C 1
ATOM 1001 O O . TYR A 1 124 ? 18.256 -44.837 23.184 1.00 50.02 149 TYR A O 1
ATOM 1010 N N . GLU A 1 125 ? 18.858 -43.958 21.179 1.00 46.79 150 GLU A N 1
ATOM 1011 C CA . GLU A 1 125 ? 20.291 -44.002 21.473 1.00 47.11 150 GLU A CA 1
ATOM 1012 C C . GLU A 1 125 ? 20.733 -42.937 22.459 1.00 51.03 150 GLU A C 1
ATOM 1013 O O . GLU A 1 125 ? 21.711 -43.156 23.171 1.00 51.85 150 GLU A O 1
ATOM 1019 N N . TRP A 1 126 ? 19.985 -41.814 22.555 1.00 46.35 151 TRP A N 1
ATOM 1020 C CA . TRP A 1 126 ? 20.303 -40.747 23.512 1.00 45.71 151 TRP A CA 1
ATOM 1021 C C . TRP A 1 126 ? 20.024 -41.245 24.931 1.00 51.15 151 TRP A C 1
ATOM 1022 O O . TRP A 1 126 ? 20.812 -40.980 25.834 1.00 50.84 151 TRP A O 1
ATOM 1033 N N . THR A 1 127 ? 18.893 -41.963 25.106 1.00 48.98 152 THR A N 1
ATOM 1034 C CA . THR A 1 127 ? 18.414 -42.545 26.366 1.00 50.24 152 THR A CA 1
ATOM 1035 C C . THR A 1 127 ? 19.374 -43.641 26.856 1.00 56.87 152 THR A C 1
ATOM 1036 O O . THR A 1 127 ? 19.717 -43.669 28.040 1.00 56.34 152 THR A O 1
ATOM 1040 N N . LYS A 1 128 ? 19.818 -44.510 25.957 1.00 55.86 153 LYS A N 1
ATOM 1041 C CA . LYS A 1 128 ? 20.791 -45.531 26.325 1.00 57.99 153 LYS A CA 1
ATOM 1042 C C . LYS A 1 128 ? 22.133 -44.926 26.752 1.00 63.49 153 LYS A C 1
ATOM 1043 O O . LYS A 1 128 ? 22.750 -45.382 27.714 1.00 64.10 153 LYS A O 1
ATOM 1049 N N . ILE A 1 129 ? 22.582 -43.905 26.024 1.00 60.75 154 ILE A N 1
ATOM 1050 C CA . ILE A 1 129 ? 23.882 -43.276 26.277 1.00 62.09 154 ILE A CA 1
ATOM 1051 C C . ILE A 1 129 ? 23.914 -42.155 27.324 1.00 64.73 154 ILE A C 1
ATOM 1052 O O . ILE A 1 129 ? 24.990 -41.723 27.737 1.00 65.97 154 ILE A O 1
ATOM 1057 N N . ASN A 1 130 ? 22.746 -41.685 27.749 1.00 59.42 155 ASN A N 1
ATOM 1058 C CA . ASN A 1 130 ? 22.667 -40.592 28.730 1.00 59.82 155 ASN A CA 1
ATOM 1059 C C . ASN A 1 130 ? 21.598 -40.738 29.815 1.00 65.81 155 ASN A C 1
ATOM 1060 O O . ASN A 1 130 ? 21.748 -40.141 30.883 1.00 67.69 155 ASN A O 1
ATOM 1065 N N . GLY A 1 131 ? 20.526 -41.476 29.529 1.00 61.57 156 GLY A N 1
ATOM 1066 C CA . GLY A 1 131 ? 19.415 -41.660 30.458 1.00 94.37 156 GLY A CA 1
ATOM 1067 C C . GLY A 1 131 ? 18.244 -40.736 30.180 1.00 118.82 156 GLY A C 1
ATOM 1068 O O . GLY A 1 131 ? 18.413 -39.637 29.644 1.00 76.03 156 GLY A O 1
ATOM 1069 N N . VAL B 2 1 ? 4.852 -42.573 24.621 1.00 74.26 334 VAL B N 1
ATOM 1070 C CA . VAL B 2 1 ? 5.121 -41.563 23.602 1.00 71.35 334 VAL B CA 1
ATOM 1071 C C . VAL B 2 1 ? 4.340 -40.268 23.750 1.00 72.45 334 VAL B C 1
ATOM 1072 O O . VAL B 2 1 ? 4.275 -39.470 22.808 1.00 69.51 334 VAL B O 1
ATOM 1073 N N . PRO B 2 2 ? 3.771 -40.054 24.935 1.00 69.96 335 PRO B N 1
ATOM 1074 C CA . PRO B 2 2 ? 2.979 -38.873 25.255 1.00 68.84 335 PRO B CA 1
ATOM 1075 C C . PRO B 2 2 ? 3.775 -37.605 25.483 1.00 71.65 335 PRO B C 1
ATOM 1076 O O . PRO B 2 2 ? 3.201 -36.510 25.446 1.00 70.55 335 PRO B O 1
ATOM 1077 N N . ASP B 2 3 ? 5.099 -37.744 25.729 1.00 67.76 336 ASP B N 1
ATOM 1078 C CA . ASP B 2 3 ? 6.035 -36.641 25.993 1.00 65.64 336 ASP B CA 1
ATOM 1079 C C . ASP B 2 3 ? 6.496 -35.904 24.717 1.00 66.06 336 ASP B C 1
ATOM 1080 O O . ASP B 2 3 ? 7.040 -34.794 24.809 1.00 64.55 336 ASP B O 1
ATOM 1085 N N . VAL B 2 4 ? 6.270 -36.523 23.536 1.00 60.54 337 VAL B N 1
ATOM 1086 C CA . VAL B 2 4 ? 6.641 -36.007 22.210 1.00 57.70 337 VAL B CA 1
ATOM 1087 C C . VAL B 2 4 ? 5.958 -34.665 21.887 1.00 60.93 337 VAL B C 1
ATOM 1088 O O . VAL B 2 4 ? 4.738 -34.530 22.062 1.00 61.28 337 VAL B O 1
ATOM 1092 N N . MET B 2 5 ? 6.754 -33.687 21.398 1.00 55.28 338 MET B N 1
ATOM 1093 C CA . MET B 2 5 ? 6.259 -32.373 20.999 1.00 53.42 338 MET B CA 1
ATOM 1094 C C . MET B 2 5 ? 6.465 -32.109 19.513 1.00 53.76 338 MET B C 1
ATOM 1095 O O . MET B 2 5 ? 7.288 -32.762 18.872 1.00 51.50 338 MET B O 1
ATOM 1100 N N . VAL B 2 6 ? 5.697 -31.145 18.970 1.00 50.78 339 VAL B N 1
ATOM 1101 C CA . VAL B 2 6 ? 5.700 -30.763 17.554 1.00 49.74 339 VAL B CA 1
ATOM 1102 C C . VAL B 2 6 ? 6.232 -29.347 17.394 1.00 53.98 339 VAL B C 1
ATOM 1103 O O . VAL B 2 6 ? 5.853 -28.456 18.154 1.00 53.52 339 VAL B O 1
ATOM 1107 N N . VAL B 2 7 ? 7.152 -29.160 16.425 1.00 50.93 340 VAL B N 1
ATOM 1108 C CA . VAL B 2 7 ? 7.747 -27.869 16.075 1.00 49.08 340 VAL B CA 1
ATOM 1109 C C . VAL B 2 7 ? 6.648 -27.045 15.376 1.00 52.43 340 VAL B C 1
ATOM 1110 O O . VAL B 2 7 ? 5.983 -27.536 14.451 1.00 50.18 340 VAL B O 1
ATOM 1114 N N . GLY B 2 8 ? 6.465 -25.820 15.863 1.00 49.83 341 GLY B N 1
ATOM 1115 C CA . GLY B 2 8 ? 5.493 -24.879 15.340 1.00 49.60 341 GLY B CA 1
ATOM 1116 C C . GLY B 2 8 ? 6.153 -23.679 14.699 1.00 55.02 341 GLY B C 1
ATOM 1117 O O . GLY B 2 8 ? 7.298 -23.758 14.241 1.00 55.12 341 GLY B O 1
ATOM 1118 N N . GLU B 2 9 ? 5.429 -22.556 14.683 1.00 51.35 342 GLU B N 1
ATOM 1119 C CA . GLU B 2 9 ? 5.884 -21.311 14.080 1.00 50.44 342 GLU B CA 1
ATOM 1120 C C . GLU B 2 9 ? 6.801 -20.513 15.024 1.00 54.05 342 GLU B C 1
ATOM 1121 O O . GLU B 2 9 ? 6.527 -20.480 16.229 1.00 53.56 342 GLU B O 1
ATOM 1127 N N . PRO B 2 10 ? 7.881 -19.859 14.504 1.00 50.54 343 PRO B N 1
ATOM 1128 C CA . PRO B 2 10 ? 8.745 -19.039 15.378 1.00 50.44 343 PRO B CA 1
ATOM 1129 C C . PRO B 2 10 ? 8.028 -17.803 15.928 1.00 55.63 343 PRO B C 1
ATOM 1130 O O . PRO B 2 10 ? 7.148 -17.254 15.258 1.00 55.12 343 PRO B O 1
ATOM 1134 N N . THR B 2 11 ? 8.397 -17.370 17.148 1.00 53.17 344 THR B N 1
ATOM 1135 C CA . THR B 2 11 ? 7.796 -16.200 17.808 1.00 52.70 344 THR B CA 1
ATOM 1136 C C . THR B 2 11 ? 8.816 -15.084 18.035 1.00 57.21 344 THR B C 1
ATOM 1137 O O . THR B 2 11 ? 10.018 -15.337 18.048 1.00 56.90 344 THR B O 1
ATOM 1141 N N . LEU B 2 12 ? 8.332 -13.851 18.199 1.00 55.14 345 LEU B N 1
ATOM 1142 C CA . LEU B 2 12 ? 9.162 -12.670 18.438 1.00 55.37 345 LEU B CA 1
ATOM 1143 C C . LEU B 2 12 ? 9.509 -12.593 19.930 1.00 58.43 345 LEU B C 1
ATOM 1144 O O . LEU B 2 12 ? 8.615 -12.707 20.772 1.00 58.25 345 LEU B O 1
ATOM 1149 N N . MET B 2 13 ? 10.806 -12.416 20.245 1.00 54.87 346 MET B N 1
ATOM 1150 C CA . MET B 2 13 ? 11.355 -12.334 21.608 1.00 55.57 346 MET B CA 1
ATOM 1151 C C . MET B 2 13 ? 10.554 -11.415 22.572 1.00 62.88 346 MET B C 1
ATOM 1152 O O . MET B 2 13 ? 10.273 -11.820 23.705 1.00 62.66 346 MET B O 1
ATOM 1157 N N . GLY B 2 14 ? 10.178 -10.223 22.102 1.00 61.74 347 GLY B N 1
ATOM 1158 C CA . GLY B 2 14 ? 9.408 -9.263 22.888 1.00 62.95 347 GLY B CA 1
ATOM 1159 C C . GLY B 2 14 ? 7.995 -9.058 22.385 1.00 70.74 347 GLY B C 1
ATOM 1160 O O . GLY B 2 14 ? 7.521 -7.919 22.330 1.00 70.84 347 GLY B O 1
ATOM 1161 N N . GLY B 2 15 ? 7.324 -10.163 22.045 1.00 69.77 348 GLY B N 1
ATOM 1162 C CA . GLY B 2 15 ? 5.965 -10.185 21.504 1.00 70.58 348 GLY B CA 1
ATOM 1163 C C . GLY B 2 15 ? 4.894 -9.513 22.343 1.00 78.07 348 GLY B C 1
ATOM 1164 O O . GLY B 2 15 ? 3.909 -9.003 21.796 1.00 77.53 348 GLY B O 1
ATOM 1165 N N . GLU B 2 16 ? 5.062 -9.630 23.652 1.00 77.52 349 GLU B N 1
ATOM 1166 C CA . GLU B 2 16 ? 4.222 -8.977 24.647 1.00 78.62 349 GLU B CA 1
ATOM 1167 C C . GLU B 2 16 ? 4.392 -7.473 24.665 1.00 82.94 349 GLU B C 1
ATOM 1168 O O . GLU B 2 16 ? 3.434 -6.732 24.834 1.00 82.90 349 GLU B O 1
ATOM 1174 N N . PHE B 2 17 ? 5.615 -6.994 24.471 1.00 79.16 350 PHE B N 1
ATOM 1175 C CA . PHE B 2 17 ? 5.922 -5.559 24.589 1.00 78.43 350 PHE B CA 1
ATOM 1176 C C . PHE B 2 17 ? 5.393 -4.602 23.502 1.00 79.51 350 PHE B C 1
ATOM 1177 O O . PHE B 2 17 ? 5.104 -5.010 22.377 1.00 78.85 350 PHE B O 1
ATOM 1185 N N . GLY B 2 18 ? 5.291 -3.321 23.868 1.00 74.00 351 GLY B N 1
ATOM 1186 C CA . GLY B 2 18 ? 4.932 -2.238 22.959 1.00 72.39 351 GLY B CA 1
ATOM 1187 C C . GLY B 2 18 ? 3.516 -1.727 22.706 1.00 73.23 351 GLY B C 1
ATOM 1188 O O . GLY B 2 18 ? 3.333 -0.872 21.839 1.00 71.73 351 GLY B O 1
ATOM 1189 N N . ASP B 2 19 ? 2.517 -2.220 23.432 1.00 68.11 352 ASP B N 1
ATOM 1190 C CA . ASP B 2 19 ? 1.134 -1.759 23.234 1.00 67.12 352 ASP B CA 1
ATOM 1191 C C . ASP B 2 19 ? 0.864 -0.272 23.551 1.00 65.64 352 ASP B C 1
ATOM 1192 O O . ASP B 2 19 ? 0.135 0.405 22.827 1.00 64.68 352 ASP B O 1
ATOM 1197 N N . GLU B 2 20 ? 1.453 0.210 24.641 1.00 58.90 353 GLU B N 1
ATOM 1198 C CA . GLU B 2 20 ? 1.275 1.579 25.164 1.00 57.15 353 GLU B CA 1
ATOM 1199 C C . GLU B 2 20 ? 1.886 2.695 24.298 1.00 55.87 353 GLU B C 1
ATOM 1200 O O . GLU B 2 20 ? 1.466 3.848 24.421 1.00 56.54 353 GLU B O 1
ATOM 1206 N N . ASP B 2 21 ? 2.870 2.365 23.438 1.00 47.41 354 ASP B N 1
ATOM 1207 C CA . ASP B 2 21 ? 3.548 3.326 22.561 1.00 45.16 354 ASP B CA 1
ATOM 1208 C C . ASP B 2 21 ? 3.066 3.271 21.111 1.00 46.29 354 ASP B C 1
ATOM 1209 O O . ASP B 2 21 ? 3.601 3.973 20.246 1.00 45.28 354 ASP B O 1
ATOM 1214 N N . GLU B 2 22 ? 2.024 2.460 20.864 1.00 41.98 355 GLU B N 1
ATOM 1215 C CA . GLU B 2 22 ? 1.364 2.293 19.570 1.00 41.76 355 GLU B CA 1
ATOM 1216 C C . GLU B 2 22 ? 0.520 3.552 19.293 1.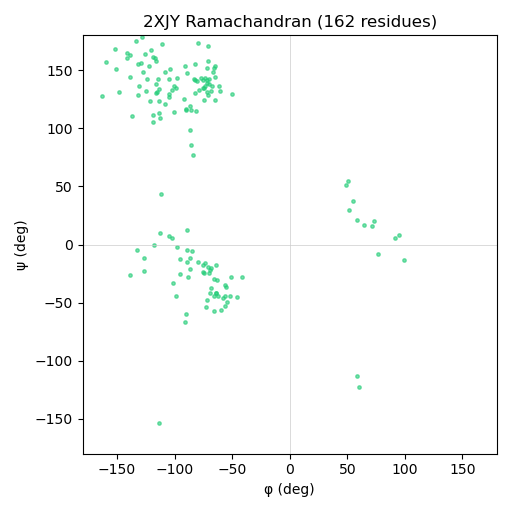00 45.43 355 GLU B C 1
ATOM 1217 O O . GLU B 2 22 ? -0.137 4.057 20.210 1.00 45.27 355 GLU B O 1
ATOM 1223 N N . ARG B 2 23 ? 0.575 4.074 18.048 1.00 41.46 356 ARG B N 1
ATOM 1224 C CA . ARG B 2 23 ? -0.171 5.264 17.626 1.00 41.46 356 ARG B CA 1
ATOM 1225 C C . ARG B 2 23 ? -1.034 4.963 16.411 1.00 46.84 356 ARG B C 1
ATOM 1226 O O . ARG B 2 23 ? -0.609 4.221 15.522 1.00 47.28 356 ARG B O 1
ATOM 1234 N N . LEU B 2 24 ? -2.240 5.552 16.368 1.00 43.85 357 LEU B N 1
ATOM 1235 C CA . LEU B 2 24 ? -3.215 5.353 15.294 1.00 43.28 357 LEU B CA 1
ATOM 1236 C C . LEU B 2 24 ? -2.853 6.045 13.990 1.00 48.00 357 LEU B C 1
ATOM 1237 O O . LEU B 2 24 ? -2.351 7.170 14.008 1.00 47.50 357 LEU B O 1
ATOM 1242 N N . ILE B 2 25 ? -3.160 5.380 12.855 1.00 45.34 358 ILE B N 1
ATOM 1243 C CA . ILE B 2 25 ? -2.995 5.900 11.493 1.00 46.00 358 ILE B CA 1
ATOM 1244 C C . ILE B 2 25 ? -4.413 6.071 10.921 1.00 52.97 358 ILE B C 1
ATOM 1245 O O . ILE B 2 25 ? -5.098 5.074 10.672 1.00 53.12 358 ILE B O 1
ATOM 1250 N N . THR B 2 26 ? -4.860 7.333 10.764 1.00 51.08 359 THR B N 1
ATOM 1251 C CA . THR B 2 26 ? -6.192 7.688 10.266 1.00 52.13 359 THR B CA 1
ATOM 1252 C C . THR B 2 26 ? -6.160 7.877 8.752 1.00 58.74 359 THR B C 1
ATOM 1253 O O . THR B 2 26 ? -5.375 8.674 8.245 1.00 58.21 359 THR B O 1
ATOM 1257 N N . ARG B 2 27 ? -7.029 7.145 8.043 1.00 58.38 360 ARG B N 1
ATOM 1258 C CA . ARG B 2 27 ? -7.165 7.171 6.586 1.00 60.08 360 ARG B CA 1
ATOM 1259 C C . ARG B 2 27 ? -8.109 8.319 6.205 1.00 66.95 360 ARG B C 1
ATOM 1260 O O . ARG B 2 27 ? -9.282 8.311 6.600 1.00 66.04 360 ARG B O 1
ATOM 1268 N N . LEU B 2 28 ? -7.582 9.333 5.483 1.00 66.12 361 LEU B N 1
ATOM 1269 C CA . LEU B 2 28 ? -8.358 10.517 5.106 1.00 67.59 361 LEU B CA 1
ATOM 1270 C C . LEU B 2 28 ? -8.504 10.747 3.599 1.00 74.53 361 LEU B C 1
ATOM 1271 O O . LEU B 2 28 ? -7.740 10.193 2.808 1.00 74.41 361 LEU B O 1
ATOM 1276 N N . GLU B 2 29 ? -9.503 11.566 3.212 1.00 73.53 362 GLU B N 1
ATOM 1277 C CA . GLU B 2 29 ? -9.810 11.926 1.826 1.00 75.23 362 GLU B CA 1
ATOM 1278 C C . GLU B 2 29 ? -9.814 13.448 1.672 1.00 81.39 362 GLU B C 1
ATOM 1279 O O . GLU B 2 29 ? -10.430 14.144 2.482 1.00 80.91 362 GLU B O 1
ATOM 1285 N N . ASN B 2 30 ? -9.122 13.955 0.633 1.00 80.25 363 ASN B N 1
ATOM 1286 C CA . ASN B 2 30 ? -9.004 15.384 0.334 1.00 82.02 363 ASN B CA 1
ATOM 1287 C C . ASN B 2 30 ? -10.297 15.948 -0.264 1.00 88.53 363 ASN B C 1
ATOM 1288 O O . ASN B 2 30 ? -10.780 15.447 -1.285 1.00 88.59 363 ASN B O 1
ATOM 1293 N N . THR B 2 31 ? -10.838 17.002 0.383 1.00 86.65 364 THR B N 1
ATOM 1294 C CA . THR B 2 31 ? -12.055 17.726 0.001 1.00 88.37 364 THR B CA 1
ATOM 1295 C C . THR B 2 31 ? -11.845 18.450 -1.337 1.00 95.54 364 THR B C 1
ATOM 1296 O O . THR B 2 31 ? -12.594 18.203 -2.286 1.00 96.29 364 THR B O 1
ATOM 1300 N N . GLN B 2 32 ? -10.817 19.323 -1.410 1.00 93.25 365 GLN B N 1
ATOM 1301 C CA . GLN B 2 32 ? -10.466 20.065 -2.617 1.00 95.04 365 GLN B CA 1
ATOM 1302 C C . GLN B 2 32 ? -9.528 19.195 -3.475 1.00 97.84 365 GLN B C 1
ATOM 1303 O O . GLN B 2 32 ? -8.329 19.092 -3.184 1.00 96.85 365 GLN B O 1
ATOM 1309 N N . PHE B 2 33 ? -10.100 18.527 -4.500 1.00 93.46 366 PHE B N 1
ATOM 1310 C CA . PHE B 2 33 ? -9.360 17.670 -5.428 1.00 92.38 366 PHE B CA 1
ATOM 1311 C C . PHE B 2 33 ? -9.972 17.671 -6.829 1.00 96.35 366 PHE B C 1
ATOM 1312 O O . PHE B 2 33 ? -11.183 17.501 -6.978 1.00 96.09 366 PHE B O 1
ATOM 1320 N N . ASP B 2 34 ? -9.113 17.865 -7.848 1.00 93.19 367 ASP B N 1
ATOM 1321 C CA . ASP B 2 34 ? -9.445 17.898 -9.277 1.00 94.65 367 ASP B CA 1
ATOM 1322 C C . ASP B 2 34 ? -8.190 17.639 -10.120 1.00 98.39 367 ASP B C 1
ATOM 1323 O O . ASP B 2 34 ? -7.074 17.878 -9.652 1.00 97.27 367 ASP B O 1
ATOM 1328 N N . ALA B 2 35 ? -8.373 17.166 -11.362 1.00 95.67 368 ALA B N 1
ATOM 1329 C CA . ALA B 2 35 ? -7.265 16.905 -12.280 1.00 112.60 368 ALA B CA 1
ATOM 1330 C C . ALA B 2 35 ? -7.366 17.806 -13.510 1.00 113.44 368 ALA B C 1
ATOM 1331 O O . ALA B 2 35 ? -7.386 19.031 -13.381 1.00 58.69 368 ALA B O 1
#

Nearest PDB structures (foldseek):
  2xjy-assembly1_A  TM=1.008E+00  e=1.411E-28  Homo sapiens
  4kfz-assembly2_B  TM=5.498E-01  e=7.404E-23  Homo sapiens
  2dfy-assembly2_C  TM=7.613E-01  e=1.494E-14  Mus musculus
  9f5b-assembly1_A  TM=7.397E-01  e=2.327E-14  Homo sapiens
  1rut-assembly1_X  TM=7.520E-01  e=4.671E-14  Mus musculus

Organism: Homo sapiens (NCBI:txid9606)

InterPro domains:
  IPR001781 Zinc finger, LIM-type [PF00412] (30-88)
  IPR001781 Zinc finger, LIM-type [PF00412] (94-151)
  IPR001781 Zinc finger, LIM-type [PS00478] (94-129)
  IPR001781 Zinc finger, LIM-type [PS50023] (28-90)
  IPR001781 Zinc finger, LIM-type [PS50023] (92-154)
  IPR001781 Zinc finger, LIM-type [SM00132] (29-83)
  IPR001781 Zinc finger, LIM-type [SM00132] (93-147)
  IPR050945 LMO/RBTN Transcription Factors [PTHR45787] (2-157)

Foldseek 3Di:
DWFAAPQPRDIDPDDDWDADPNGIHRQQRQAFPPPSDRQNDPVWDWDDDDHGTHTPLVCQQVDNDWDAALQPRDIDGRNADWDDDPPHIHHQQRCAAPPPRDRDDPPFAWDQDRNGTHGPVCPVVCVVVPD/DVVDDDDDDDDDPPNVDDPVVDDDDDDDDDPDDDD

B-factor: mean 63.17, std 19.28, range [21.86, 142.33]

Secondary structure (DSSP, 8-state):
---BBTTT--B--SSEEEEETTEEEETTT-B-TTT--B-SSTT--EEEETTEEE-HHHHHHHHPPPEE-TTT--EE-TTSEEEEETTEEEEGGG-B-TTT-PBP-TT-EEEEETTEEEEGGGHHHHHHHH-/-TT-EE----EETTTT--STTEE--EEEE-SS---

Radius of gyration: 23.1 Å; Cα contacts (8 Å, |Δi|>4): 304; chains: 2; bounding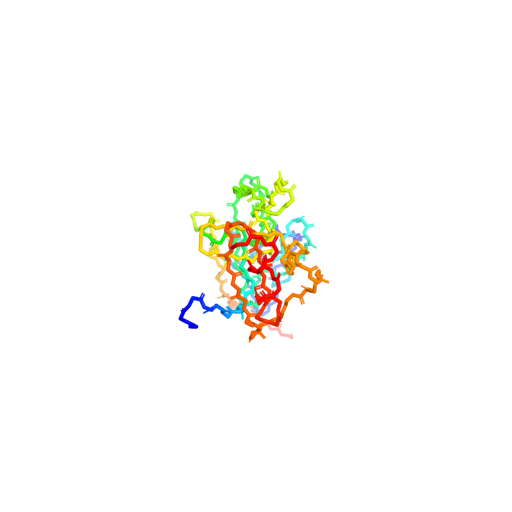 box: 36×70×43 Å